Protein AF-A0A4Y9F313-F1 (afdb_monomer)

Organism: NCBI:txid85336

Solvent-accessible surface area (backbone atoms only — not comparable to full-atom values): 5257 Å² total; per-residue (Å²): 110,68,72,50,52,61,45,38,75,76,50,57,85,90,43,36,64,57,38,43,49,53,52,50,49,52,54,50,54,52,50,53,51,50,55,49,48,27,50,53,43,17,48,75,67,60,33,71,47,85,88,49,58,47,74,67,44,50,52,57,22,59,50,54,52,54,62,55,51,49,49,52,51,48,51,47,66,65,44,47,61,57,54,52,50,56,56,57,54,56,69,75,77,112

Mean predicted aligned error: 5.64 Å

Foldseek 3Di:
DVQLVVQQVPDDPVCSVVSNVVSVVVVVVLVVVLVVQ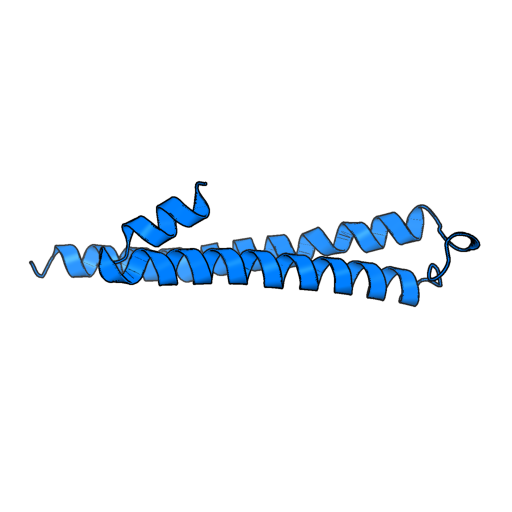LCVQCVVVVNNDPVSDDPVSNVVSVCSVVVSVVVVVVVCVVCVVVVVVVVVVVVVVD

InterPro domains:
  IPR036259 MFS transporter superfamily [G3DSA:1.20.1250.20] (1-88)
  IPR036259 MFS transporter superfamily [SSF103473] (6-88)

Secondary structure (DSSP, 8-state):
-HHHHHHHTTS-GGGHHHHHHHHHHHHHHHHHHHHHHHHHHHHHTT--SGGG--HHHHHHHHHTHHHHHHHHHHHHHHHHHHHHHHHHHHTT--

pLDDT: mean 89.79, std 8.81, range [50.06, 97.56]

Radius of gyration: 19.17 Å; Cα contacts (8 Å, |Δi|>4): 40; chains: 1; bounding box: 38×25×54 Å

Sequence (94 aa):
MAAFEVVRSHVTQHQRGLATGIANMGGFVGALTIVFLIGLILDSLGAGTPETYTLEAFRWAMASHIPVILLGILMIALLYPKAKRALTGRAQTS

Structure (mmCIF, N/CA/C/O backbone):
data_AF-A0A4Y9F313-F1
#
_entry.id   AF-A0A4Y9F313-F1
#
loop_
_atom_site.group_PDB
_atom_site.id
_atom_site.type_symbol
_atom_site.label_atom_id
_atom_site.label_alt_id
_atom_site.label_comp_id
_atom_site.label_asym_id
_atom_site.label_entity_id
_atom_site.label_seq_id
_atom_site.pdbx_PDB_ins_code
_atom_site.Cartn_x
_atom_site.Cartn_y
_atom_site.Cartn_z
_atom_site.occupancy
_atom_site.B_iso_or_equiv
_atom_site.auth_seq_id
_atom_site.auth_comp_id
_atom_site.auth_asym_id
_atom_site.auth_atom_id
_atom_site.pdbx_PDB_model_num
ATOM 1 N N . MET A 1 1 ? -11.950 8.991 1.280 1.00 66.12 1 MET A N 1
ATOM 2 C CA . MET A 1 1 ? -12.598 9.144 2.604 1.00 66.12 1 MET A CA 1
ATOM 3 C C . MET A 1 1 ? -12.872 7.817 3.321 1.00 66.12 1 MET A C 1
ATOM 5 O O . MET A 1 1 ? -12.504 7.725 4.485 1.00 66.12 1 MET A O 1
ATOM 9 N N . ALA A 1 2 ? -13.428 6.789 2.661 1.00 78.06 2 ALA A N 1
ATOM 10 C CA . ALA A 1 2 ? -13.901 5.551 3.310 1.00 78.06 2 ALA A CA 1
ATOM 11 C C . ALA A 1 2 ? -12.902 4.861 4.269 1.00 78.06 2 ALA A C 1
ATOM 13 O O . ALA A 1 2 ? -13.261 4.543 5.398 1.00 78.06 2 ALA A O 1
ATOM 14 N N . ALA A 1 3 ? -11.632 4.683 3.882 1.00 76.69 3 ALA A N 1
ATOM 15 C CA . ALA A 1 3 ? -10.632 4.054 4.759 1.00 76.69 3 ALA A CA 1
ATOM 16 C C . ALA A 1 3 ? -10.420 4.828 6.078 1.00 76.69 3 ALA A C 1
ATOM 18 O O . ALA A 1 3 ? -10.346 4.237 7.153 1.00 76.69 3 ALA A O 1
ATOM 19 N N . PHE A 1 4 ? -10.391 6.162 6.015 1.00 82.50 4 PHE A N 1
ATOM 20 C CA . PHE A 1 4 ? -10.249 7.017 7.195 1.00 82.50 4 PHE A CA 1
ATOM 21 C C . PHE A 1 4 ? -11.494 7.012 8.075 1.00 82.50 4 PHE A C 1
ATOM 23 O O . PHE A 1 4 ? -11.388 7.163 9.287 1.00 82.50 4 PHE A O 1
ATOM 30 N N . GLU A 1 5 ? -12.682 6.898 7.484 1.00 84.81 5 GLU A N 1
ATOM 31 C CA . GLU A 1 5 ? -13.934 6.775 8.236 1.00 84.81 5 GLU A CA 1
ATOM 32 C C . GLU A 1 5 ? -13.976 5.463 9.011 1.00 84.81 5 GLU A C 1
ATOM 34 O O . GLU A 1 5 ? -14.203 5.489 10.219 1.00 84.81 5 GLU A O 1
ATOM 39 N N . VAL A 1 6 ? -13.635 4.351 8.353 1.00 84.56 6 VAL A N 1
ATOM 40 C CA . VAL A 1 6 ? -13.537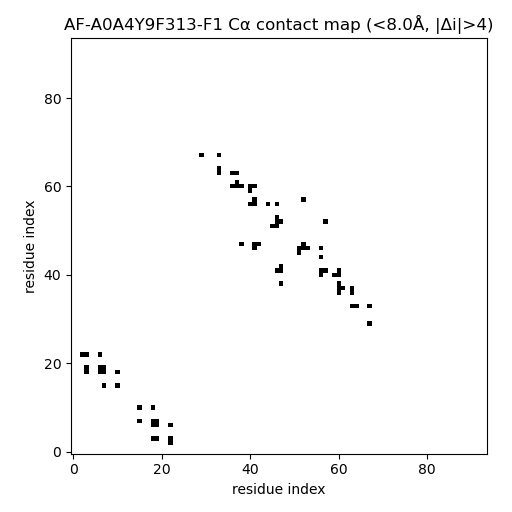 3.032 8.991 1.00 84.56 6 VAL A CA 1
ATOM 41 C C . VAL A 1 6 ? -12.538 3.055 10.144 1.00 84.56 6 VAL A C 1
ATOM 43 O O . VAL A 1 6 ? -12.834 2.568 11.227 1.00 84.56 6 VAL A O 1
ATOM 46 N N . VAL A 1 7 ? -11.355 3.638 9.966 1.00 84.75 7 VAL A N 1
ATOM 47 C CA . VAL A 1 7 ? -10.337 3.648 11.027 1.00 84.75 7 VAL A CA 1
ATOM 48 C C . VAL A 1 7 ? -10.734 4.568 12.190 1.00 84.75 7 VAL A C 1
ATOM 50 O O . VAL A 1 7 ? -10.541 4.218 13.355 1.00 84.75 7 VAL A O 1
ATOM 53 N N . ARG A 1 8 ? -11.356 5.719 11.907 1.00 85.88 8 ARG A N 1
ATOM 54 C CA . ARG A 1 8 ? -11.805 6.658 12.948 1.00 85.88 8 ARG A CA 1
ATOM 55 C C . ARG A 1 8 ? -13.001 6.151 13.755 1.00 85.88 8 ARG A C 1
ATOM 57 O O . ARG A 1 8 ? -13.106 6.528 14.916 1.00 85.88 8 ARG A O 1
ATOM 64 N N . SER A 1 9 ? -13.871 5.309 13.193 1.00 87.50 9 SER A N 1
ATOM 65 C CA . SER A 1 9 ? -15.046 4.786 13.911 1.00 87.50 9 SER A CA 1
ATOM 66 C C . SER A 1 9 ? -14.702 3.785 15.020 1.00 87.50 9 SER A C 1
ATOM 68 O O . SER A 1 9 ? -15.564 3.455 15.827 1.00 87.50 9 SER A O 1
ATOM 70 N N . HIS A 1 10 ? -13.460 3.296 15.068 1.00 84.62 10 HIS A N 1
ATOM 71 C CA . HIS A 1 10 ? -13.008 2.277 16.022 1.00 84.62 10 HIS A CA 1
ATOM 72 C C . HIS A 1 10 ? -12.057 2.822 17.103 1.00 84.62 10 HIS A C 1
ATOM 74 O O . HIS A 1 10 ? -11.487 2.040 17.864 1.00 84.62 10 HIS A O 1
ATOM 80 N N . VAL A 1 11 ? -11.868 4.144 17.185 1.00 86.56 11 VAL A N 1
ATOM 81 C CA . VAL A 1 11 ? -10.979 4.793 18.164 1.00 86.56 11 VAL A CA 1
ATOM 82 C C . VAL A 1 11 ? -11.699 5.900 18.933 1.00 86.56 11 VAL A C 1
ATOM 84 O O . VAL A 1 11 ? -12.688 6.463 18.470 1.00 86.56 11 VAL A O 1
ATOM 87 N N . THR A 1 12 ? -11.188 6.252 20.114 1.00 88.56 12 THR A N 1
ATOM 88 C CA . THR A 1 12 ? -11.735 7.363 20.912 1.00 88.56 12 THR A CA 1
ATOM 89 C C . THR A 1 12 ? -11.403 8.730 20.297 1.00 88.56 12 THR A C 1
ATOM 91 O O . THR A 1 12 ? -10.481 8.861 19.488 1.00 88.56 12 THR A O 1
ATOM 94 N N . GLN A 1 13 ? -12.112 9.789 20.715 1.00 85.75 13 GLN A N 1
ATOM 95 C CA . GLN A 1 13 ? -11.972 11.128 20.122 1.00 85.75 13 GLN A CA 1
ATOM 96 C C . GLN A 1 13 ? -10.534 11.674 20.146 1.00 85.75 13 GLN A C 1
ATOM 98 O O . GLN A 1 13 ? -10.134 12.330 19.180 1.00 85.75 13 GLN A O 1
ATOM 103 N N . HIS A 1 14 ? -9.762 11.376 21.199 1.00 90.88 14 HIS A N 1
ATOM 104 C CA . HIS A 1 14 ? -8.369 11.821 21.341 1.00 90.88 14 HIS A CA 1
ATOM 105 C C . HIS A 1 14 ? -7.386 11.067 20.422 1.00 90.88 14 HIS A C 1
ATOM 107 O O . HIS A 1 14 ? -6.318 11.578 20.110 1.00 90.88 14 HIS A O 1
ATOM 113 N N . GLN A 1 15 ? -7.760 9.880 19.929 1.00 90.62 15 GLN A N 1
ATOM 114 C CA . GLN A 1 15 ? -6.923 9.020 19.078 1.00 90.62 15 GLN A CA 1
ATOM 115 C C . GLN A 1 15 ? -7.182 9.194 17.577 1.00 90.62 15 GLN A C 1
ATOM 117 O O . GLN A 1 15 ? -6.444 8.647 16.760 1.00 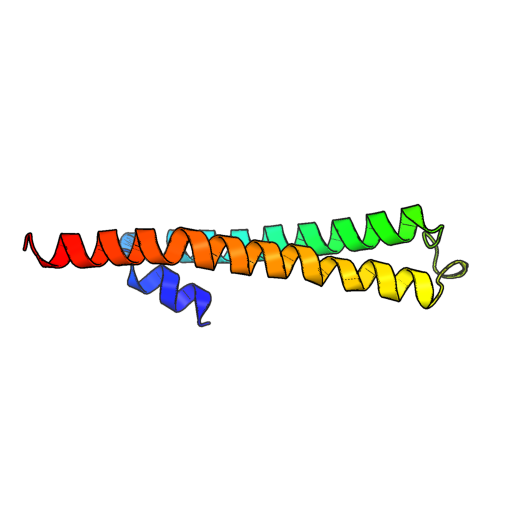90.62 15 GLN A O 1
ATOM 122 N N . ARG A 1 16 ? -8.202 9.959 17.174 1.00 88.75 16 ARG A N 1
ATOM 123 C CA . ARG A 1 16 ? -8.591 10.101 15.755 1.00 88.75 16 ARG A CA 1
ATOM 124 C C . ARG A 1 16 ? -7.480 10.640 14.854 1.00 88.75 16 ARG A C 1
ATOM 126 O O . ARG A 1 16 ? -7.407 10.246 13.689 1.00 88.75 16 ARG A O 1
ATOM 133 N N . GLY A 1 17 ? -6.626 11.520 15.382 1.00 89.31 17 GLY A N 1
ATOM 134 C CA . GLY A 1 17 ? -5.457 12.030 14.659 1.00 89.31 17 GLY A CA 1
ATOM 135 C C . GLY A 1 17 ? -4.470 10.911 14.330 1.00 89.31 17 GLY A C 1
ATOM 136 O O . GLY A 1 17 ? -4.117 10.724 13.169 1.00 89.31 17 GLY A O 1
ATOM 137 N N . LEU A 1 18 ? -4.124 10.092 15.327 1.00 91.38 18 LEU A N 1
ATOM 138 C CA . LEU A 1 18 ? -3.255 8.923 15.160 1.00 91.38 18 LEU A CA 1
ATOM 139 C C . LEU A 1 18 ? -3.863 7.896 14.196 1.00 91.38 18 LEU A C 1
ATOM 141 O O . LEU A 1 18 ? -3.180 7.393 13.311 1.00 91.38 18 LEU A O 1
ATOM 145 N N . ALA A 1 19 ? -5.166 7.650 14.307 1.00 90.12 19 ALA A N 1
ATOM 146 C CA . ALA A 1 19 ? -5.890 6.730 13.436 1.00 90.12 19 ALA A CA 1
ATOM 147 C C . ALA A 1 19 ? -5.846 7.184 11.958 1.00 90.12 19 ALA A C 1
ATOM 149 O O . ALA A 1 19 ? -5.591 6.390 11.053 1.00 90.12 19 ALA A O 1
ATOM 150 N N . THR A 1 20 ? -5.999 8.488 11.711 1.00 90.44 20 THR A N 1
ATOM 151 C CA . THR A 1 20 ? -5.837 9.088 10.374 1.00 90.44 20 THR A CA 1
ATOM 152 C C . THR A 1 20 ? -4.387 9.000 9.891 1.00 90.44 20 THR A C 1
ATOM 154 O O . THR A 1 20 ? -4.144 8.663 8.733 1.00 90.44 20 THR A O 1
ATOM 157 N N . GLY A 1 21 ? -3.423 9.253 10.782 1.00 92.12 21 GLY A N 1
ATOM 158 C CA . GLY A 1 21 ? -1.995 9.126 10.499 1.00 92.12 21 GLY A CA 1
ATOM 159 C C . GLY A 1 21 ? -1.613 7.720 10.037 1.00 92.12 21 GLY A C 1
ATOM 160 O O . GLY A 1 21 ? -0.961 7.581 9.008 1.00 92.12 21 GLY A O 1
ATOM 161 N N . ILE A 1 22 ? -2.096 6.680 10.725 1.00 92.00 22 ILE A N 1
ATOM 162 C CA . ILE A 1 22 ? -1.864 5.276 10.348 1.00 92.00 22 ILE A CA 1
ATOM 163 C C . ILE A 1 22 ? -2.421 4.979 8.951 1.00 92.00 22 ILE A C 1
ATOM 165 O O . ILE A 1 22 ? -1.728 4.385 8.126 1.00 92.00 22 ILE A O 1
ATOM 169 N N . ALA A 1 23 ? -3.650 5.415 8.659 1.00 90.94 23 ALA A N 1
ATOM 170 C CA . ALA A 1 23 ? -4.263 5.197 7.350 1.00 90.94 23 ALA A CA 1
ATOM 171 C C . ALA A 1 23 ? -3.482 5.891 6.215 1.00 90.94 23 ALA A C 1
ATOM 173 O O . ALA A 1 23 ? -3.249 5.284 5.170 1.00 90.94 23 ALA A O 1
ATOM 174 N N . ASN A 1 24 ? -3.019 7.127 6.437 1.00 92.56 24 ASN A N 1
ATOM 175 C CA . ASN A 1 24 ? -2.160 7.839 5.486 1.00 92.56 24 ASN A CA 1
ATOM 176 C C . ASN A 1 24 ? -0.826 7.123 5.285 1.00 92.56 24 ASN A C 1
ATOM 178 O O . ASN A 1 24 ? -0.381 6.953 4.152 1.00 92.56 24 ASN A O 1
ATOM 182 N N . MET A 1 25 ? -0.202 6.682 6.378 1.00 95.25 25 MET A N 1
ATOM 183 C CA . MET A 1 25 ? 1.096 6.029 6.313 1.00 95.25 25 MET A CA 1
ATOM 184 C C . MET A 1 25 ? 1.021 4.721 5.517 1.00 95.25 25 MET A C 1
ATOM 186 O O . MET A 1 25 ? 1.878 4.476 4.674 1.00 95.25 25 MET A O 1
ATOM 190 N N . GLY A 1 26 ? -0.038 3.927 5.703 1.00 92.19 26 GLY A N 1
ATOM 191 C CA . GLY A 1 26 ? -0.268 2.721 4.904 1.00 92.19 26 GLY A CA 1
ATOM 192 C C . GLY A 1 26 ? -0.400 3.016 3.406 1.00 92.19 26 GLY A C 1
ATOM 193 O O . GLY A 1 26 ? 0.237 2.351 2.591 1.00 92.19 26 GLY A O 1
ATOM 194 N N . GLY A 1 27 ? -1.167 4.050 3.040 1.00 91.81 27 GLY A N 1
ATOM 195 C CA . GLY A 1 27 ? -1.294 4.484 1.644 1.00 91.81 27 GLY A CA 1
ATOM 196 C C . GLY A 1 27 ? 0.033 4.956 1.047 1.00 91.81 27 GLY A C 1
ATOM 197 O O . GLY A 1 27 ? 0.372 4.590 -0.076 1.00 91.81 27 GLY A O 1
ATOM 198 N N . PHE A 1 28 ? 0.816 5.709 1.820 1.00 95.62 28 PHE A N 1
ATOM 199 C CA . PHE A 1 28 ? 2.125 6.200 1.399 1.00 95.62 28 PHE A CA 1
ATOM 200 C C . PHE A 1 28 ? 3.138 5.066 1.195 1.00 95.62 28 PHE A C 1
ATOM 202 O O . PHE A 1 28 ? 3.777 4.996 0.149 1.00 95.62 28 PHE A O 1
ATOM 209 N N . VAL A 1 29 ? 3.241 4.134 2.148 1.00 96.12 29 VAL A N 1
ATOM 210 C CA . VAL A 1 29 ? 4.115 2.955 2.030 1.00 96.12 29 VAL A CA 1
ATOM 211 C C . VAL A 1 29 ? 3.719 2.105 0.822 1.00 96.12 29 VAL A C 1
ATOM 213 O O . VAL A 1 29 ? 4.591 1.663 0.074 1.00 96.12 29 VAL A O 1
ATOM 216 N N . GLY A 1 30 ?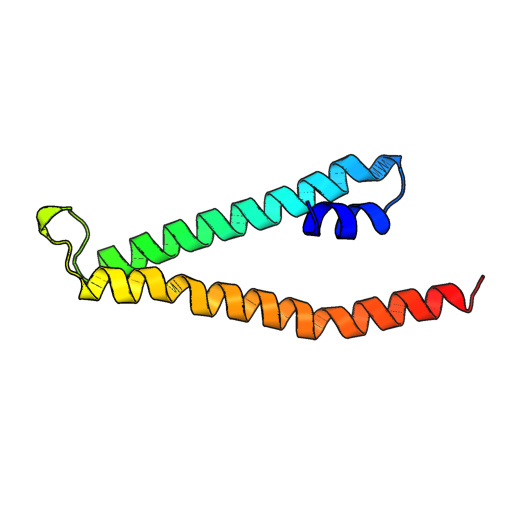 2.418 1.911 0.587 1.00 95.50 30 GLY A N 1
ATOM 217 C CA . GLY A 1 30 ? 1.922 1.201 -0.592 1.00 95.50 30 GLY A CA 1
ATOM 218 C C . GLY A 1 30 ? 2.300 1.897 -1.902 1.00 95.50 30 GLY A C 1
ATOM 219 O O . GLY A 1 30 ? 2.798 1.244 -2.818 1.00 95.50 30 GLY A O 1
ATOM 220 N N . ALA A 1 31 ? 2.138 3.221 -1.974 1.00 95.62 31 ALA A N 1
ATOM 221 C CA . ALA A 1 31 ? 2.515 4.008 -3.147 1.00 95.62 31 ALA A CA 1
ATOM 222 C C . ALA A 1 31 ? 4.024 3.939 -3.428 1.00 95.62 31 ALA A C 1
ATOM 224 O O . ALA A 1 31 ? 4.419 3.659 -4.558 1.00 95.62 31 ALA A O 1
ATOM 225 N N . LEU A 1 32 ? 4.867 4.117 -2.404 1.00 97.44 32 LEU A N 1
ATOM 226 C CA . LEU A 1 32 ? 6.321 3.993 -2.548 1.00 97.44 32 LEU A CA 1
ATOM 227 C C . LEU A 1 32 ? 6.739 2.588 -2.982 1.00 97.44 32 LEU A C 1
ATOM 229 O O . LEU A 1 32 ? 7.617 2.445 -3.827 1.00 97.44 32 LEU A O 1
ATOM 233 N N . THR A 1 33 ? 6.083 1.560 -2.444 1.00 97.44 33 THR A N 1
ATOM 234 C CA . THR A 1 33 ? 6.343 0.166 -2.817 1.00 97.44 33 THR A CA 1
ATOM 235 C C . THR A 1 33 ? 6.024 -0.069 -4.292 1.00 97.44 33 THR A C 1
ATOM 237 O O . THR A 1 33 ? 6.829 -0.665 -4.998 1.00 97.44 33 THR A O 1
ATOM 240 N N . ILE A 1 34 ? 4.891 0.436 -4.789 1.00 97.56 34 ILE A N 1
ATOM 241 C CA . ILE A 1 34 ? 4.529 0.326 -6.208 1.00 97.56 34 ILE A CA 1
ATOM 242 C C . ILE A 1 34 ? 5.516 1.065 -7.105 1.00 97.56 34 ILE A C 1
ATOM 244 O O . ILE A 1 34 ? 5.996 0.483 -8.073 1.00 97.56 34 ILE A O 1
ATOM 248 N N . VAL A 1 35 ? 5.852 2.316 -6.781 1.00 96.81 35 VAL A N 1
ATOM 249 C CA . VAL A 1 35 ? 6.814 3.096 -7.575 1.00 96.81 35 VAL A CA 1
ATOM 250 C C . VAL A 1 35 ? 8.169 2.386 -7.628 1.00 96.81 35 VAL A C 1
ATOM 252 O O . VAL A 1 35 ? 8.760 2.278 -8.700 1.00 96.81 35 VAL A O 1
ATOM 255 N N . PHE A 1 36 ? 8.625 1.836 -6.500 1.00 97.12 36 PHE A N 1
ATOM 256 C CA . PHE A 1 36 ? 9.849 1.042 -6.437 1.00 97.12 36 PHE A CA 1
ATOM 257 C C . PHE A 1 36 ? 9.777 -0.221 -7.308 1.00 97.12 36 PHE A C 1
ATOM 259 O O . PHE A 1 36 ? 10.692 -0.472 -8.086 1.00 97.12 36 PHE A O 1
ATOM 266 N N . LEU A 1 37 ? 8.691 -0.998 -7.223 1.00 97.06 37 LEU A N 1
ATOM 267 C CA . LEU A 1 37 ? 8.520 -2.218 -8.022 1.00 97.06 37 LEU A CA 1
ATOM 268 C C . LEU A 1 37 ? 8.462 -1.928 -9.525 1.00 97.06 37 LEU A C 1
ATOM 270 O O . LEU A 1 37 ? 9.034 -2.680 -10.309 1.00 97.06 37 LEU A O 1
ATOM 274 N N . ILE A 1 38 ? 7.798 -0.841 -9.924 1.00 96.12 38 ILE A N 1
ATOM 275 C CA . ILE A 1 38 ? 7.759 -0.388 -11.319 1.00 96.12 38 ILE A CA 1
ATOM 276 C C . ILE A 1 38 ? 9.179 -0.110 -11.813 1.00 96.12 38 ILE A C 1
ATOM 278 O O . ILE A 1 38 ? 9.574 -0.674 -12.830 1.00 96.12 38 ILE A O 1
ATOM 282 N N . GLY A 1 39 ? 9.948 0.707 -11.083 1.00 94.69 39 GLY A N 1
ATOM 283 C CA . GLY A 1 39 ? 11.337 1.016 -11.437 1.00 94.69 39 GLY A CA 1
ATOM 284 C C . GLY A 1 39 ? 12.197 -0.242 -11.526 1.00 94.69 39 GLY A C 1
ATOM 285 O O . GLY A 1 39 ? 12.845 -0.472 -12.539 1.00 94.69 39 GLY A O 1
ATOM 286 N N . LEU A 1 40 ? 12.100 -1.121 -10.525 1.00 95.88 40 LEU A N 1
ATOM 287 C CA . LEU A 1 40 ? 12.851 -2.374 -10.479 1.00 95.88 40 LEU A CA 1
ATOM 288 C C . LEU A 1 40 ? 12.567 -3.280 -11.688 1.00 95.88 40 LEU A C 1
ATOM 290 O O . LEU A 1 40 ? 13.489 -3.869 -12.249 1.00 95.88 40 LEU A O 1
ATOM 294 N N . ILE A 1 41 ? 11.301 -3.401 -12.097 1.00 95.69 41 ILE A N 1
ATOM 295 C CA . ILE A 1 41 ? 10.924 -4.214 -13.259 1.00 95.69 41 ILE A CA 1
ATOM 296 C C . ILE A 1 41 ? 11.437 -3.576 -14.549 1.00 95.69 41 ILE A C 1
ATOM 298 O O . ILE A 1 41 ? 12.006 -4.280 -15.382 1.00 95.69 41 ILE A O 1
ATOM 302 N N . LEU A 1 42 ? 11.269 -2.262 -14.713 1.00 95.31 42 LEU A N 1
ATOM 303 C CA . LEU A 1 42 ? 11.764 -1.550 -15.891 1.00 95.31 42 LEU A CA 1
ATOM 304 C C . LEU A 1 42 ? 13.287 -1.685 -16.025 1.00 95.31 42 LEU A C 1
ATOM 306 O O . LEU A 1 42 ? 13.765 -2.063 -17.096 1.00 95.31 42 LEU A O 1
ATOM 310 N N . ASP A 1 43 ? 14.029 -1.496 -14.933 1.00 93.44 43 ASP A N 1
ATOM 311 C CA . ASP A 1 43 ? 15.483 -1.670 -14.896 1.00 93.44 43 ASP A CA 1
ATOM 312 C C . ASP A 1 43 ? 15.886 -3.109 -15.248 1.00 93.44 43 ASP A C 1
ATOM 314 O O . ASP A 1 43 ? 16.798 -3.324 -16.048 1.00 93.44 43 ASP A O 1
ATOM 318 N N . SER A 1 44 ? 15.165 -4.109 -14.725 1.00 93.31 44 SER A N 1
ATOM 319 C CA . SER A 1 44 ? 15.438 -5.526 -15.010 1.00 93.31 44 SER A CA 1
ATOM 320 C C . SER A 1 44 ? 15.224 -5.912 -16.478 1.00 93.31 44 SER A C 1
ATOM 322 O O . SER A 1 44 ? 15.846 -6.853 -16.968 1.00 93.31 44 SER A O 1
ATOM 324 N N . LEU A 1 45 ? 14.363 -5.175 -17.185 1.00 93.94 45 LEU A N 1
ATOM 325 C CA . LEU A 1 45 ? 14.042 -5.379 -18.598 1.00 93.94 45 LEU A CA 1
ATOM 326 C C . LEU A 1 45 ? 14.868 -4.476 -19.530 1.00 93.94 45 LEU A C 1
ATOM 328 O O . LEU A 1 45 ? 14.608 -4.436 -20.731 1.00 93.94 45 LEU A O 1
ATOM 332 N N . GLY A 1 46 ? 15.854 -3.741 -19.000 1.00 90.50 46 GLY A N 1
ATOM 333 C CA . GLY A 1 46 ? 16.691 -2.818 -19.775 1.00 90.50 46 GLY A CA 1
ATOM 334 C C . GLY A 1 46 ? 15.988 -1.515 -20.176 1.00 90.50 46 GLY A C 1
ATOM 335 O O . GLY A 1 46 ? 16.559 -0.703 -20.905 1.00 90.50 46 GLY A O 1
ATOM 336 N N . ALA A 1 47 ? 14.777 -1.276 -19.673 1.00 91.44 47 ALA A N 1
ATOM 337 C CA . ALA A 1 47 ? 13.972 -0.082 -19.911 1.00 91.44 47 ALA A CA 1
ATOM 338 C C . ALA A 1 47 ? 14.271 1.013 -18.869 1.00 91.44 47 ALA A C 1
ATOM 340 O O . ALA A 1 47 ? 13.356 1.573 -18.274 1.00 91.44 47 ALA A O 1
ATOM 341 N N . GLY A 1 48 ? 15.554 1.293 -18.612 1.00 83.81 48 GLY A N 1
ATOM 342 C CA . GLY A 1 48 ? 15.990 2.284 -17.618 1.00 83.81 48 GLY A CA 1
ATOM 343 C C . GLY A 1 48 ? 16.033 3.728 -18.136 1.00 83.81 48 GLY A C 1
ATOM 344 O O . GLY A 1 48 ? 16.077 4.667 -17.343 1.00 83.81 48 GLY A O 1
ATOM 345 N N . THR A 1 49 ? 16.003 3.938 -19.457 1.00 86.25 49 THR A N 1
ATOM 346 C CA . THR A 1 49 ? 16.010 5.275 -20.072 1.00 86.25 49 THR A CA 1
ATOM 347 C C . THR A 1 49 ? 14.838 5.440 -21.041 1.00 86.25 49 THR A C 1
ATOM 349 O O . THR A 1 49 ? 14.360 4.450 -21.594 1.00 86.25 49 THR A O 1
ATOM 352 N N . PRO A 1 50 ? 14.367 6.677 -21.298 1.00 84.25 50 PRO A N 1
ATOM 353 C CA . PRO A 1 50 ? 13.228 6.912 -22.190 1.00 84.25 50 PRO A CA 1
ATOM 354 C C . PRO A 1 50 ? 13.393 6.337 -23.603 1.00 84.25 50 PRO A C 1
ATOM 356 O O . PRO A 1 50 ? 12.406 6.000 -24.247 1.00 84.25 50 PRO A O 1
ATOM 359 N N . GLU A 1 51 ? 14.632 6.209 -24.082 1.00 88.50 51 GLU A N 1
ATOM 360 C CA . GLU A 1 51 ? 14.953 5.644 -25.397 1.00 88.50 51 GLU A CA 1
ATOM 361 C C . GLU A 1 51 ? 14.811 4.115 -25.439 1.00 88.50 51 GLU A C 1
ATOM 363 O O . GLU A 1 51 ? 14.557 3.551 -26.501 1.00 88.50 51 GLU A O 1
ATOM 368 N N . THR A 1 52 ? 14.942 3.435 -24.294 1.00 88.81 52 THR A N 1
ATOM 369 C CA . THR A 1 52 ? 14.836 1.971 -24.182 1.00 88.81 52 THR A CA 1
ATOM 370 C C . THR A 1 52 ? 13.461 1.502 -23.708 1.00 88.81 52 THR A C 1
ATOM 372 O O . THR A 1 52 ? 13.237 0.315 -23.465 1.00 88.81 52 THR A O 1
ATOM 375 N N . TYR A 1 53 ? 12.507 2.424 -23.592 1.00 89.38 53 TYR A N 1
ATOM 376 C CA . TYR A 1 53 ? 11.140 2.133 -23.195 1.00 89.38 53 TYR A CA 1
ATOM 377 C C . TYR A 1 53 ? 10.402 1.320 -24.258 1.00 89.38 53 TYR A C 1
ATOM 379 O O . TYR A 1 53 ? 10.215 1.748 -25.396 1.00 89.38 53 TYR A O 1
ATOM 387 N N . THR A 1 54 ? 9.909 0.151 -23.854 1.00 92.50 54 THR A N 1
ATOM 388 C CA . THR A 1 54 ? 9.082 -0.717 -24.695 1.00 92.50 54 THR A CA 1
ATOM 389 C C . THR A 1 54 ? 7.715 -0.942 -24.062 1.00 92.50 54 THR A C 1
ATOM 391 O O . THR A 1 54 ? 7.556 -0.941 -22.838 1.00 92.50 54 THR A O 1
ATOM 394 N N . LEU A 1 55 ? 6.701 -1.173 -24.901 1.00 92.50 55 LEU A N 1
ATOM 395 C CA . LEU A 1 55 ? 5.347 -1.481 -24.432 1.00 92.50 55 LEU A CA 1
ATOM 396 C C . LEU A 1 55 ? 5.325 -2.728 -23.535 1.00 92.50 55 LEU A C 1
ATOM 398 O O . LEU A 1 55 ? 4.574 -2.781 -22.563 1.00 92.50 55 LEU A O 1
ATOM 402 N N . GLU A 1 56 ? 6.141 -3.731 -23.857 1.00 92.81 56 GLU A N 1
ATOM 403 C CA . GLU A 1 56 ? 6.237 -4.962 -23.076 1.00 92.81 56 GLU A CA 1
ATOM 404 C C . GLU A 1 56 ? 6.780 -4.704 -21.666 1.00 92.81 56 GLU A C 1
ATOM 406 O O . GLU A 1 56 ? 6.185 -5.174 -20.694 1.00 92.81 56 GLU A O 1
ATOM 411 N N . ALA A 1 57 ? 7.829 -3.885 -21.536 1.00 92.12 57 ALA A N 1
ATOM 412 C CA . ALA A 1 57 ? 8.374 -3.517 -20.233 1.00 92.12 57 ALA A CA 1
ATOM 413 C C . ALA A 1 57 ? 7.339 -2.787 -19.367 1.00 92.12 57 ALA A C 1
ATOM 415 O O . ALA A 1 57 ? 7.142 -3.139 -18.203 1.00 92.12 57 ALA A O 1
ATOM 416 N N . PHE A 1 58 ? 6.589 -1.845 -19.949 1.00 93.25 58 PHE A N 1
ATOM 417 C CA . PHE A 1 58 ? 5.509 -1.164 -19.233 1.00 93.25 58 PHE A CA 1
ATOM 418 C C . PHE A 1 58 ? 4.355 -2.090 -18.848 1.00 93.25 58 PHE A C 1
ATOM 420 O O . PHE A 1 58 ? 3.788 -1.926 -17.769 1.00 93.25 58 PHE A O 1
ATOM 427 N N . ARG A 1 59 ? 4.006 -3.086 -19.674 1.00 95.88 59 ARG A N 1
ATOM 428 C CA . ARG A 1 59 ? 2.980 -4.079 -19.312 1.00 95.88 59 ARG A CA 1
ATOM 429 C C . ARG A 1 59 ? 3.372 -4.844 -18.053 1.00 95.88 59 ARG A C 1
ATOM 431 O O . ARG A 1 59 ? 2.552 -4.963 -17.144 1.00 95.88 59 ARG A O 1
ATOM 438 N N . TRP A 1 60 ? 4.612 -5.323 -17.984 1.00 95.25 60 TRP A N 1
ATOM 439 C CA . TRP A 1 60 ? 5.119 -6.028 -16.807 1.00 95.25 60 TRP A CA 1
ATOM 440 C C . TRP A 1 60 ? 5.262 -5.109 -15.595 1.00 95.25 60 TRP A C 1
ATOM 442 O O . TRP A 1 60 ? 4.843 -5.476 -14.498 1.00 95.25 60 TRP A O 1
A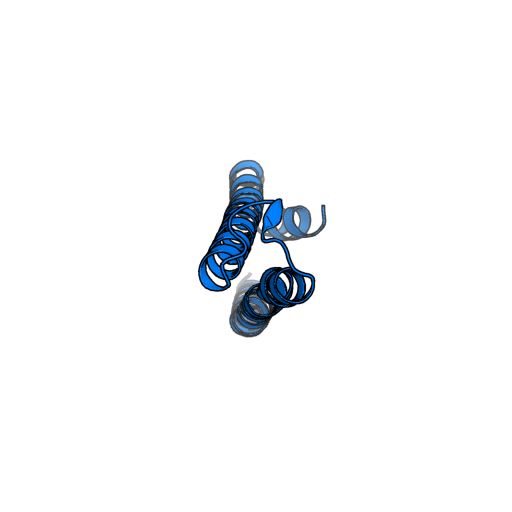TOM 452 N N . ALA A 1 61 ? 5.764 -3.889 -15.789 1.00 95.00 61 ALA A N 1
ATOM 453 C CA . ALA A 1 61 ? 5.888 -2.916 -14.713 1.00 95.00 61 ALA A CA 1
ATOM 454 C C . ALA A 1 61 ? 4.519 -2.565 -14.111 1.00 95.00 61 ALA A C 1
ATOM 456 O O . ALA A 1 61 ? 4.356 -2.573 -12.893 1.00 95.00 61 ALA A O 1
ATOM 457 N N . MET A 1 62 ? 3.493 -2.355 -14.940 1.00 95.38 62 MET A N 1
ATOM 458 C CA . MET A 1 62 ? 2.131 -2.089 -14.470 1.00 95.38 62 MET A CA 1
ATOM 459 C C . MET A 1 62 ? 1.487 -3.309 -13.804 1.00 95.38 62 MET A C 1
ATOM 461 O O . MET A 1 62 ? 0.728 -3.142 -12.844 1.00 95.38 62 MET A O 1
ATOM 465 N N . ALA A 1 63 ? 1.832 -4.527 -14.236 1.00 95.94 63 ALA A N 1
ATOM 466 C CA . ALA A 1 63 ? 1.366 -5.762 -13.607 1.00 95.94 63 ALA A CA 1
ATOM 467 C C . ALA A 1 63 ? 1.804 -5.896 -12.136 1.00 95.94 63 ALA A C 1
ATOM 469 O O . ALA A 1 63 ? 1.151 -6.624 -11.390 1.00 95.94 63 ALA A O 1
ATOM 470 N N . SER A 1 64 ? 2.819 -5.149 -11.677 1.00 95.31 64 SER A N 1
ATOM 471 C CA . SER A 1 64 ? 3.228 -5.084 -10.259 1.00 95.31 64 SER A CA 1
ATOM 472 C C . SER A 1 64 ? 2.117 -4.643 -9.295 1.00 95.31 64 SER A C 1
ATOM 474 O O . SER A 1 64 ? 2.157 -4.987 -8.113 1.00 95.31 64 SER A O 1
ATOM 476 N N . HIS A 1 65 ? 1.074 -3.959 -9.779 1.00 96.25 65 HIS A N 1
ATOM 477 C CA . HIS A 1 65 ? -0.097 -3.622 -8.966 1.00 96.25 65 HIS A CA 1
ATOM 478 C C . HIS A 1 65 ? -0.865 -4.862 -8.510 1.00 96.25 65 HIS A C 1
ATOM 480 O O . HIS A 1 65 ? -1.392 -4.886 -7.400 1.00 96.25 65 HIS A O 1
ATOM 486 N N . ILE A 1 66 ? -0.916 -5.899 -9.350 1.00 96.19 66 ILE A N 1
ATOM 487 C CA . ILE A 1 66 ? -1.684 -7.119 -9.096 1.00 96.19 66 ILE A CA 1
ATOM 488 C C . ILE A 1 66 ? -1.229 -7.805 -7.799 1.00 96.19 66 ILE A C 1
ATOM 490 O O . ILE A 1 66 ? -2.075 -7.979 -6.921 1.00 96.19 66 ILE A O 1
ATOM 494 N N . PRO A 1 67 ? 0.059 -8.159 -7.597 1.00 95.00 67 PRO A N 1
ATOM 495 C CA . PRO A 1 67 ? 0.489 -8.809 -6.361 1.00 95.00 67 PRO A CA 1
ATOM 496 C C . PRO A 1 67 ? 0.287 -7.926 -5.125 1.00 95.00 67 PRO A C 1
ATOM 498 O O . PRO A 1 67 ? -0.106 -8.443 -4.082 1.00 95.00 67 PRO A O 1
ATOM 501 N N . VAL A 1 68 ? 0.486 -6.607 -5.223 1.00 95.00 68 VAL A N 1
ATOM 502 C CA . VAL A 1 68 ? 0.291 -5.690 -4.085 1.00 95.00 68 VAL A CA 1
ATOM 503 C C . VAL A 1 68 ? -1.185 -5.595 -3.692 1.00 95.00 68 VA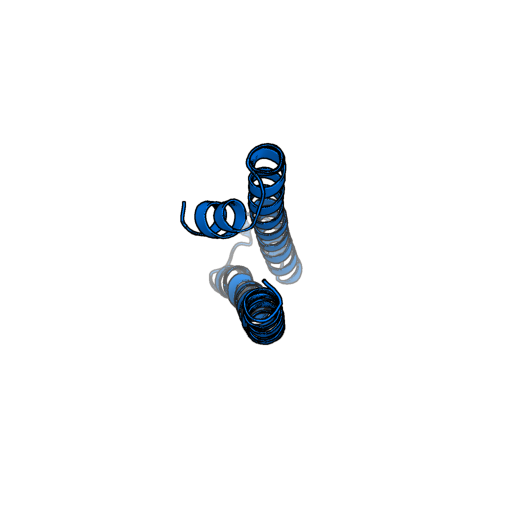L A C 1
ATOM 505 O O . VAL A 1 68 ? -1.518 -5.678 -2.508 1.00 95.00 68 VAL A O 1
ATOM 508 N N . ILE A 1 69 ? -2.088 -5.483 -4.669 1.00 95.38 69 ILE A N 1
ATOM 509 C CA . ILE A 1 69 ? -3.536 -5.473 -4.427 1.00 95.38 69 ILE A CA 1
ATOM 510 C C . ILE A 1 69 ? -3.986 -6.819 -3.861 1.00 95.38 69 ILE A C 1
ATOM 512 O O . ILE A 1 69 ? -4.713 -6.848 -2.868 1.00 95.38 69 ILE A O 1
ATOM 516 N N . LEU A 1 70 ? -3.534 -7.932 -4.445 1.00 97.06 70 LEU A N 1
ATOM 517 C CA . LEU A 1 70 ? -3.858 -9.273 -3.959 1.00 97.06 70 LEU A CA 1
ATOM 518 C C . LEU A 1 70 ? -3.379 -9.483 -2.525 1.00 97.06 70 LEU A C 1
ATOM 520 O O . LEU A 1 70 ? -4.134 -10.010 -1.713 1.00 97.06 70 LEU A O 1
ATOM 524 N N . LEU A 1 71 ? -2.173 -9.024 -2.184 1.00 95.75 71 LEU A N 1
ATOM 525 C CA . LEU A 1 71 ? -1.665 -9.061 -0.816 1.00 95.75 71 LEU A CA 1
ATOM 526 C C . LEU A 1 71 ? -2.557 -8.247 0.129 1.00 95.75 71 LEU A C 1
ATOM 528 O O . LEU A 1 71 ? -2.911 -8.734 1.201 1.00 95.75 71 LEU A O 1
ATOM 532 N N . GLY A 1 72 ? -2.966 -7.039 -0.271 1.00 93.75 72 GLY A N 1
ATOM 533 C CA . GLY A 1 72 ? -3.886 -6.207 0.506 1.00 93.75 72 GLY A CA 1
ATOM 534 C C . GLY A 1 72 ? -5.238 -6.886 0.742 1.00 93.75 72 GLY A C 1
ATOM 535 O O . GLY A 1 72 ? -5.711 -6.955 1.878 1.00 93.75 72 GLY A O 1
ATOM 536 N N . ILE A 1 73 ? -5.832 -7.455 -0.309 1.00 96.38 73 ILE A N 1
ATOM 537 C CA . ILE A 1 73 ? -7.090 -8.210 -0.228 1.00 96.38 73 ILE A CA 1
ATOM 538 C C . ILE A 1 73 ? -6.924 -9.434 0.676 1.00 96.38 73 ILE A C 1
ATOM 540 O O . ILE A 1 73 ? -7.772 -9.674 1.532 1.00 96.38 73 ILE A O 1
ATOM 544 N N . LEU A 1 74 ? -5.829 -10.182 0.533 1.00 97.44 74 LEU A N 1
ATOM 545 C CA . LEU A 1 74 ? -5.539 -11.359 1.347 1.00 97.44 74 LEU A CA 1
ATOM 546 C C . LEU A 1 74 ? -5.385 -10.990 2.825 1.00 97.44 74 LEU A C 1
ATOM 548 O O . LEU A 1 74 ? -5.976 -11.638 3.685 1.00 97.44 74 LEU A O 1
ATOM 552 N N . MET A 1 75 ? -4.643 -9.924 3.132 1.00 95.00 75 MET A N 1
ATOM 553 C CA . MET A 1 75 ? -4.506 -9.410 4.496 1.00 95.00 75 MET A CA 1
ATOM 554 C C . MET A 1 75 ? -5.867 -9.043 5.088 1.00 95.00 75 MET A C 1
ATOM 556 O O . MET A 1 75 ? -6.179 -9.455 6.205 1.00 95.00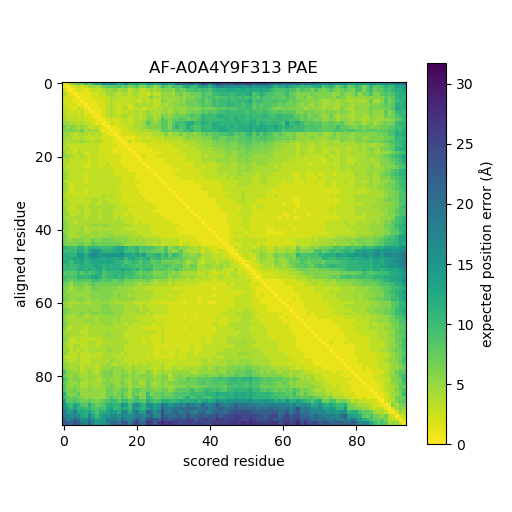 75 MET A O 1
ATOM 560 N N . ILE A 1 76 ? -6.718 -8.345 4.331 1.00 93.44 76 ILE A N 1
ATOM 561 C CA . ILE A 1 76 ? -8.083 -8.030 4.767 1.00 93.44 76 ILE A CA 1
ATOM 562 C C . ILE A 1 76 ? -8.880 -9.319 4.997 1.00 93.44 76 ILE A C 1
ATOM 564 O O . ILE A 1 76 ? -9.461 -9.482 6.066 1.00 93.44 76 ILE A O 1
ATOM 568 N N . ALA A 1 77 ? -8.872 -10.260 4.054 1.00 96.69 77 ALA A N 1
ATOM 569 C CA . ALA A 1 77 ? -9.617 -11.514 4.152 1.00 96.69 77 ALA A CA 1
ATOM 570 C C . ALA A 1 77 ? -9.192 -12.366 5.362 1.00 96.69 77 ALA A C 1
ATOM 572 O O . ALA A 1 77 ? -10.036 -12.988 6.006 1.00 96.69 77 ALA A O 1
ATOM 573 N N . LEU A 1 78 ? -7.901 -12.363 5.711 1.00 96.19 78 LEU A N 1
ATOM 574 C CA . LEU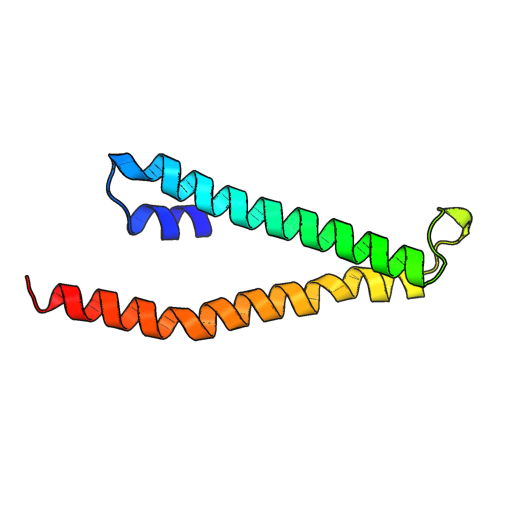 A 1 78 ? -7.360 -13.104 6.852 1.00 96.19 78 LEU A CA 1
ATOM 575 C C . LEU A 1 78 ? -7.616 -12.410 8.200 1.00 96.19 78 LEU A C 1
ATOM 577 O O . LEU A 1 78 ? -7.878 -13.085 9.201 1.00 96.19 78 LEU A O 1
ATOM 581 N N . LEU A 1 79 ? -7.524 -11.077 8.261 1.00 94.19 79 LEU A N 1
ATOM 582 C CA . LEU A 1 79 ? -7.674 -10.320 9.511 1.00 94.19 79 LEU A CA 1
ATOM 583 C C . LEU A 1 79 ? 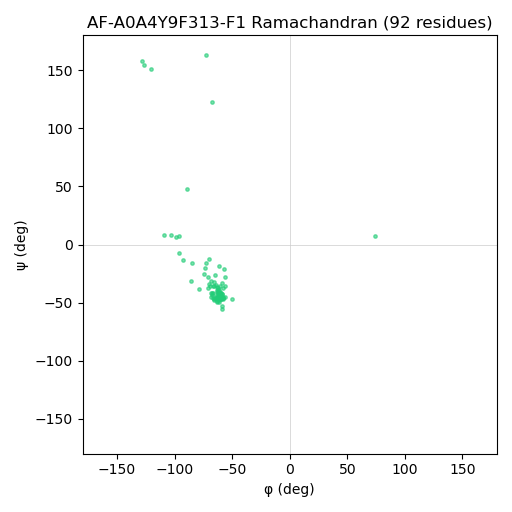-9.135 -9.990 9.831 1.00 94.19 79 LEU A C 1
ATOM 585 O O . LEU A 1 79 ? -9.507 -9.949 11.007 1.00 94.19 79 LEU A O 1
ATOM 589 N N . TYR A 1 80 ? -9.978 -9.796 8.818 1.00 92.56 80 TYR A N 1
ATOM 590 C CA . TYR A 1 80 ? -11.372 -9.394 8.993 1.00 92.56 80 TYR A CA 1
ATOM 591 C C . TYR A 1 80 ? -12.183 -10.351 9.889 1.00 92.56 80 TYR A C 1
ATOM 593 O O . TYR A 1 80 ? -12.846 -9.866 10.810 1.00 92.56 80 TYR A O 1
ATOM 601 N N . PRO A 1 81 ? -12.100 -11.694 9.751 1.00 92.88 81 PRO A N 1
ATOM 602 C CA . PRO A 1 81 ? -12.819 -12.613 10.635 1.00 92.88 81 PRO A CA 1
ATOM 603 C C . PRO A 1 81 ? -12.377 -12.498 12.098 1.00 92.88 81 PRO A C 1
ATOM 605 O O . PRO A 1 81 ? -13.209 -12.579 13.003 1.00 92.88 81 PRO A O 1
ATOM 608 N N . LYS A 1 82 ? -11.075 -12.285 12.340 1.00 91.88 82 LYS A N 1
ATOM 609 C CA . LYS A 1 82 ? -10.517 -12.112 13.691 1.00 91.88 82 LYS A CA 1
ATOM 610 C C . LYS A 1 82 ? -11.021 -10.815 14.320 1.00 91.88 82 LYS A C 1
ATOM 612 O O . LYS A 1 82 ? -11.499 -10.832 15.452 1.00 91.88 82 LYS A O 1
ATOM 617 N N . ALA A 1 83 ? -10.984 -9.720 13.559 1.00 89.19 83 ALA A N 1
ATOM 618 C CA . ALA A 1 83 ? -11.498 -8.424 13.987 1.00 89.19 83 ALA A CA 1
ATOM 619 C C . ALA A 1 83 ? -13.000 -8.493 14.308 1.00 89.19 83 ALA A C 1
ATOM 621 O O . ALA A 1 83 ? -13.424 -8.064 15.380 1.00 89.19 83 ALA A O 1
ATOM 622 N N . LYS A 1 84 ? -13.798 -9.122 13.434 1.00 90.06 84 LYS A N 1
ATOM 623 C CA . LYS A 1 84 ? -15.240 -9.311 13.643 1.00 90.06 84 LYS A CA 1
ATOM 624 C C . LYS A 1 84 ? -15.537 -10.082 14.932 1.00 90.06 84 LYS A C 1
ATOM 626 O O . LYS A 1 84 ? -16.380 -9.654 15.719 1.00 90.06 84 LYS A O 1
ATOM 631 N N . ARG A 1 85 ? -14.828 -11.188 15.189 1.00 90.50 85 ARG A N 1
ATOM 632 C CA . ARG A 1 85 ? -14.993 -11.977 16.427 1.00 90.50 85 ARG A CA 1
ATOM 633 C C . ARG A 1 85 ? -14.679 -11.155 17.678 1.00 90.50 85 ARG A C 1
ATOM 635 O O . ARG A 1 85 ? -15.465 -11.178 18.618 1.00 90.50 85 ARG A O 1
ATOM 642 N N . ALA A 1 86 ? -13.587 -10.389 17.669 1.00 87.62 86 ALA A N 1
ATOM 643 C CA . ALA A 1 86 ? -13.204 -9.541 18.799 1.00 87.62 86 ALA A CA 1
ATOM 644 C C . ALA A 1 86 ? -14.242 -8.445 19.103 1.00 87.62 86 ALA A C 1
ATOM 646 O O . ALA A 1 86 ? -14.530 -8.171 20.266 1.00 87.62 86 ALA A O 1
ATOM 647 N N . LEU A 1 87 ? -14.834 -7.843 18.067 1.00 84.88 87 LEU A N 1
ATOM 648 C CA . LEU A 1 87 ? -15.891 -6.839 18.223 1.00 84.88 87 LEU A CA 1
ATOM 649 C C . LEU A 1 87 ? -17.186 -7.447 18.775 1.00 84.88 87 LEU A C 1
ATOM 651 O O . LEU A 1 87 ? -17.796 -6.877 19.674 1.00 84.88 87 LEU A O 1
ATOM 655 N N . THR A 1 88 ? -17.572 -8.628 18.285 1.00 85.81 88 THR A N 1
ATOM 656 C CA . THR A 1 88 ? -18.798 -9.310 18.737 1.00 85.81 88 THR A CA 1
ATOM 657 C C . THR A 1 88 ? -18.668 -9.811 20.181 1.00 85.81 88 THR A C 1
ATOM 659 O O . THR A 1 88 ? -19.628 -9.744 20.938 1.00 85.81 88 THR A O 1
ATOM 662 N N . GLY A 1 89 ? -17.474 -10.262 20.589 1.00 79.56 89 GLY A N 1
ATOM 663 C CA . GLY A 1 89 ? -17.206 -10.691 21.966 1.00 79.56 89 GLY A CA 1
ATOM 664 C C . GLY A 1 89 ? -17.271 -9.550 22.987 1.00 79.56 89 GLY A C 1
ATOM 665 O O . GLY A 1 89 ? -17.779 -9.747 24.083 1.00 79.56 89 GLY A O 1
ATOM 666 N N . ARG A 1 90 ? -16.838 -8.336 22.615 1.00 68.50 90 ARG A N 1
ATOM 667 C CA . ARG A 1 90 ? -16.947 -7.143 23.478 1.00 68.50 90 ARG A CA 1
ATOM 668 C C . ARG A 1 90 ? -18.391 -6.720 23.743 1.00 68.50 90 ARG A C 1
ATOM 670 O O . ARG A 1 90 ? -18.678 -6.222 24.823 1.00 68.50 90 ARG A O 1
ATOM 677 N N . ALA A 1 91 ? -19.286 -6.943 22.782 1.00 66.38 91 ALA A N 1
ATOM 678 C CA . ALA A 1 91 ? -20.703 -6.610 22.912 1.00 66.38 91 ALA A CA 1
ATOM 679 C C . ALA A 1 91 ? -21.475 -7.542 23.866 1.00 66.38 91 ALA A C 1
ATOM 681 O O . ALA A 1 91 ? -22.577 -7.197 24.265 1.00 66.38 91 ALA A O 1
ATOM 682 N N . GLN A 1 92 ? -20.927 -8.712 24.218 1.00 60.53 92 GLN A N 1
ATOM 683 C CA . GLN A 1 92 ? -21.563 -9.664 25.145 1.00 60.53 92 GLN A CA 1
ATOM 684 C C . GLN A 1 92 ? -21.128 -9.467 26.606 1.00 60.53 92 GLN A C 1
ATOM 686 O O . GLN A 1 92 ? -21.735 -10.035 27.507 1.00 60.53 92 GLN A O 1
ATOM 691 N N . THR A 1 93 ? -20.063 -8.697 26.845 1.00 57.88 93 THR A N 1
ATOM 692 C CA . THR A 1 93 ? -19.472 -8.456 28.176 1.00 57.88 93 THR A CA 1
ATOM 693 C C . THR A 1 93 ? -19.820 -7.085 28.771 1.00 57.88 93 THR A C 1
ATOM 695 O O . THR A 1 93 ? -19.225 -6.694 29.773 1.00 57.88 93 THR A O 1
ATOM 698 N N . SER A 1 94 ? -20.720 -6.324 28.145 1.00 50.06 94 SER A N 1
ATOM 699 C CA . SER A 1 94 ? -21.240 -5.028 28.617 1.00 50.06 94 SER A CA 1
ATOM 700 C C . SER A 1 94 ? -22.746 -5.111 28.784 1.00 50.06 94 SER A C 1
ATOM 702 O O . SER A 1 94 ? -23.242 -4.475 29.735 1.00 50.06 94 SER A O 1
#